Protein AF-A0AAT9GBM0-F1 (afdb_monomer_lite)

Structure (mmCIF, N/CA/C/O backbone):
data_AF-A0AAT9GBM0-F1
#
_entry.id   AF-A0AAT9GBM0-F1
#
loop_
_atom_site.group_PDB
_atom_site.id
_atom_site.type_symbol
_atom_site.label_atom_id
_atom_site.label_alt_id
_atom_site.label_comp_id
_atom_site.label_asym_id
_atom_site.label_entity_id
_atom_site.label_seq_id
_atom_site.pdbx_PDB_ins_code
_atom_site.Cartn_x
_atom_site.Cartn_y
_atom_site.Cartn_z
_atom_site.occupancy
_atom_site.B_iso_or_equiv
_atom_site.auth_seq_id
_atom_site.auth_comp_id
_atom_site.auth_asym_id
_atom_site.auth_atom_id
_atom_site.pdbx_PDB_model_num
ATOM 1 N N . MET A 1 1 ? 39.589 17.289 -43.373 1.00 60.56 1 MET A N 1
ATOM 2 C CA . MET A 1 1 ? 38.621 16.210 -43.668 1.00 60.56 1 MET A CA 1
ATOM 3 C C . MET A 1 1 ? 38.469 15.402 -42.395 1.00 60.56 1 MET A C 1
ATOM 5 O O . MET A 1 1 ? 39.487 14.980 -41.866 1.00 60.56 1 MET A O 1
ATOM 9 N N . VAL A 1 2 ? 37.258 15.280 -41.848 1.00 74.56 2 VAL A N 1
ATOM 10 C CA . VAL A 1 2 ? 37.028 14.422 -40.673 1.00 74.56 2 VAL A CA 1
ATOM 11 C C . VAL A 1 2 ? 37.295 12.982 -41.103 1.00 74.56 2 VAL A C 1
ATOM 13 O O . VAL A 1 2 ? 36.803 12.558 -42.149 1.00 74.56 2 VAL A O 1
ATOM 16 N N . ASN A 1 3 ? 38.128 12.265 -40.353 1.00 86.88 3 ASN A N 1
ATOM 17 C CA . ASN A 1 3 ? 38.493 10.900 -40.693 1.00 86.88 3 ASN A CA 1
ATOM 18 C C . ASN A 1 3 ? 37.283 9.982 -40.458 1.00 86.88 3 ASN A C 1
ATOM 20 O O . ASN A 1 3 ? 36.671 10.012 -39.390 1.00 86.88 3 ASN A O 1
ATOM 24 N N . MET A 1 4 ? 36.921 9.178 -41.460 1.00 90.69 4 MET A N 1
ATOM 25 C CA . MET A 1 4 ? 35.765 8.275 -41.392 1.00 90.69 4 MET A CA 1
ATOM 26 C C . MET A 1 4 ? 35.881 7.299 -40.209 1.00 90.69 4 MET A C 1
ATOM 28 O O . MET A 1 4 ? 34.878 6.957 -39.585 1.00 90.69 4 MET A O 1
ATOM 32 N N . SER A 1 5 ? 37.109 6.901 -39.853 1.00 90.56 5 SER A N 1
ATOM 33 C CA . SER A 1 5 ? 37.379 6.059 -38.683 1.00 90.56 5 SER A CA 1
ATOM 34 C C . SER A 1 5 ? 36.939 6.703 -37.368 1.00 90.56 5 SER A C 1
ATOM 36 O O . SER A 1 5 ? 36.381 6.025 -36.507 1.00 90.56 5 SER A O 1
ATOM 38 N N . ASP A 1 6 ? 37.142 8.012 -37.219 1.00 92.38 6 ASP A N 1
ATOM 39 C CA . ASP A 1 6 ? 36.852 8.742 -35.981 1.00 92.38 6 ASP A CA 1
ATOM 40 C C . ASP A 1 6 ? 35.340 8.939 -35.811 1.00 92.38 6 ASP A C 1
ATOM 42 O O . ASP A 1 6 ? 34.803 8.872 -34.699 1.00 92.38 6 ASP A O 1
ATOM 46 N N . LEU A 1 7 ? 34.624 9.100 -36.929 1.00 93.25 7 LEU A N 1
ATOM 47 C CA . LEU A 1 7 ? 33.165 9.148 -36.940 1.00 93.25 7 LEU A CA 1
ATOM 48 C C . LEU A 1 7 ? 32.559 7.790 -36.555 1.00 93.25 7 LEU A C 1
ATOM 50 O O . LEU A 1 7 ? 31.655 7.733 -35.726 1.00 93.25 7 LEU A O 1
ATOM 54 N N . LEU A 1 8 ? 33.093 6.687 -37.088 1.00 94.12 8 LEU A N 1
ATOM 55 C CA . LEU A 1 8 ? 32.638 5.342 -36.722 1.00 94.12 8 LEU A CA 1
ATOM 56 C C . LEU A 1 8 ? 32.919 5.027 -35.248 1.00 94.12 8 LEU A C 1
ATOM 58 O O . LEU A 1 8 ? 32.051 4.495 -34.557 1.00 94.12 8 LEU A O 1
ATOM 62 N N . ALA A 1 9 ? 34.094 5.404 -34.739 1.00 94.25 9 ALA A N 1
ATOM 63 C CA . ALA A 1 9 ? 34.443 5.210 -33.334 1.00 94.25 9 ALA A CA 1
ATOM 64 C C . ALA A 1 9 ? 33.557 6.037 -32.386 1.00 94.25 9 ALA A C 1
ATOM 66 O O . ALA A 1 9 ? 33.178 5.557 -31.317 1.00 94.25 9 ALA A O 1
ATOM 67 N N . SER A 1 10 ? 33.210 7.272 -32.763 1.00 94.38 10 SER A N 1
ATOM 68 C CA . SER A 1 10 ? 32.310 8.111 -31.959 1.00 94.38 10 SER A CA 1
ATOM 69 C C . SER A 1 10 ? 30.871 7.589 -31.968 1.00 94.38 10 SER A C 1
ATOM 71 O O . SER A 1 10 ? 30.243 7.543 -30.910 1.00 94.38 10 SER A O 1
ATOM 73 N N . LEU A 1 11 ? 30.382 7.100 -33.112 1.00 95.62 11 LEU A N 1
ATOM 74 C CA . LEU A 1 11 ? 29.073 6.452 -33.209 1.00 95.62 11 LEU A CA 1
ATOM 75 C C . LEU A 1 11 ? 28.998 5.180 -32.353 1.00 95.62 11 LEU A C 1
ATOM 77 O O . LEU A 1 11 ? 28.019 4.978 -31.640 1.00 95.62 11 LEU A O 1
ATOM 81 N N . LEU A 1 12 ? 30.041 4.347 -32.380 1.00 96.88 12 LEU A N 1
ATOM 82 C CA . LEU A 1 12 ? 30.077 3.096 -31.619 1.00 96.88 12 LEU A CA 1
ATOM 83 C C . LEU A 1 12 ? 30.025 3.355 -30.106 1.00 96.88 12 LEU A C 1
ATOM 85 O O . LEU A 1 12 ? 29.227 2.732 -29.408 1.00 96.88 12 LEU A O 1
ATOM 89 N N . LYS A 1 13 ? 30.773 4.355 -29.622 1.00 96.44 13 LYS A N 1
ATOM 90 C CA . LYS A 1 13 ? 30.704 4.811 -28.222 1.00 96.44 13 LYS A CA 1
ATOM 91 C C . LYS A 1 13 ? 29.305 5.287 -27.829 1.00 96.44 13 LYS A C 1
ATOM 93 O O . LYS A 1 13 ? 28.846 4.983 -26.733 1.00 96.44 13 LYS A O 1
ATOM 98 N N . LEU A 1 14 ? 28.625 6.017 -28.715 1.00 96.94 14 LEU A N 1
ATOM 99 C CA . LEU A 1 14 ? 27.268 6.502 -28.462 1.00 96.94 14 LEU A CA 1
ATOM 100 C C . LEU A 1 14 ? 26.254 5.346 -28.391 1.00 96.94 14 LEU A C 1
ATOM 102 O O . LEU A 1 14 ? 25.372 5.327 -27.532 1.00 96.94 14 LEU A O 1
ATOM 106 N N . CYS A 1 15 ? 26.393 4.343 -29.259 1.00 97.19 15 CYS A N 1
ATOM 107 C CA . CYS A 1 15 ? 25.571 3.136 -29.196 1.00 97.19 15 CYS A CA 1
ATOM 108 C C . CYS A 1 15 ? 25.799 2.353 -27.893 1.00 97.19 15 CYS A C 1
ATOM 110 O O . CYS A 1 15 ? 24.840 1.853 -27.303 1.00 97.19 15 CYS A O 1
ATOM 112 N N . GLU A 1 16 ? 27.044 2.266 -27.420 1.00 97.75 16 GLU A N 1
ATOM 113 C CA . GLU A 1 16 ? 27.368 1.643 -26.133 1.00 97.75 16 GLU A CA 1
ATOM 114 C C . GLU A 1 16 ? 26.767 2.413 -24.955 1.00 97.75 16 GLU A C 1
ATOM 116 O O . GLU A 1 16 ? 26.159 1.793 -24.080 1.00 97.75 16 GLU A O 1
ATOM 121 N N . SER A 1 17 ? 26.856 3.749 -24.949 1.00 97.38 17 SER A N 1
ATOM 122 C CA . SER A 1 17 ? 26.257 4.558 -23.882 1.00 97.38 17 SER A CA 1
ATOM 123 C C . SER A 1 17 ? 24.741 4.399 -23.831 1.00 97.38 17 SER A C 1
ATOM 125 O O . SER A 1 17 ? 24.194 4.182 -22.751 1.00 97.38 17 SER A O 1
ATOM 127 N N . PHE A 1 18 ? 24.063 4.405 -24.985 1.00 97.94 18 PHE A N 1
ATOM 128 C CA . PHE A 1 18 ? 22.618 4.170 -25.026 1.00 97.94 18 PHE A CA 1
ATOM 129 C C . PHE A 1 18 ? 22.243 2.761 -24.571 1.00 97.94 18 PHE A C 1
ATOM 131 O O . PHE A 1 18 ? 21.239 2.580 -23.886 1.00 97.94 18 PHE A O 1
ATOM 138 N N . LYS A 1 19 ? 23.053 1.749 -24.898 1.00 98.31 19 LYS A N 1
ATOM 139 C CA . LYS A 1 19 ? 22.820 0.384 -24.418 1.00 98.31 19 LYS A CA 1
ATOM 140 C C . LYS A 1 19 ? 22.906 0.306 -22.892 1.00 98.31 19 LYS A C 1
ATOM 142 O O . LYS A 1 19 ? 22.065 -0.343 -22.277 1.00 98.31 19 LYS A O 1
ATOM 147 N N . ILE A 1 20 ? 23.891 0.972 -22.290 1.00 98.19 20 ILE A N 1
ATOM 148 C CA . ILE A 1 20 ? 24.043 1.036 -20.830 1.00 98.19 20 ILE A CA 1
ATOM 149 C C . ILE A 1 20 ? 22.841 1.746 -20.199 1.00 98.19 20 ILE A C 1
ATOM 151 O O . ILE A 1 20 ? 22.267 1.226 -19.244 1.00 98.19 20 ILE A O 1
ATOM 155 N N . GLU A 1 21 ? 22.428 2.886 -20.752 1.00 98.31 21 GLU A N 1
ATOM 156 C CA . GLU A 1 21 ? 21.283 3.655 -20.253 1.00 98.31 21 GLU A CA 1
ATOM 157 C C . GLU 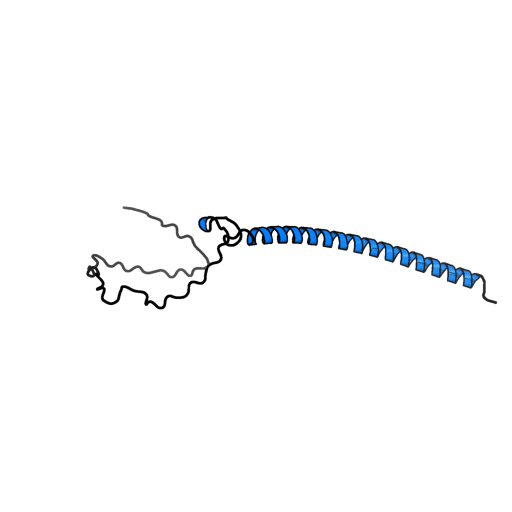A 1 21 ? 19.979 2.846 -20.313 1.00 98.31 21 GLU A C 1
ATOM 159 O O . GLU A 1 21 ? 19.225 2.807 -19.342 1.00 98.31 21 GLU A O 1
ATOM 164 N N . ILE A 1 22 ? 19.744 2.109 -21.403 1.00 98.31 22 ILE A N 1
ATOM 165 C CA . ILE A 1 22 ? 18.579 1.222 -21.532 1.00 98.31 22 ILE A CA 1
ATOM 166 C C . ILE A 1 22 ? 18.573 0.151 -20.435 1.00 98.31 22 ILE A C 1
ATOM 168 O O . ILE A 1 22 ? 17.527 -0.120 -19.844 1.00 98.31 22 ILE A O 1
ATOM 172 N N . GLU A 1 23 ? 19.717 -0.469 -20.148 1.00 98.25 23 GLU A N 1
ATOM 173 C CA . GLU A 1 23 ? 19.796 -1.497 -19.106 1.00 98.25 23 GLU A CA 1
ATOM 174 C C . GLU A 1 23 ? 19.622 -0.909 -17.699 1.00 98.25 23 GLU A C 1
ATOM 176 O O . GLU A 1 23 ? 18.936 -1.506 -16.866 1.00 98.25 23 GLU A O 1
ATOM 181 N N . GLN A 1 24 ? 20.149 0.292 -17.447 1.00 98.31 24 GLN A N 1
ATOM 182 C CA . GLN A 1 24 ? 19.924 1.018 -16.194 1.00 98.31 24 GLN A CA 1
ATOM 183 C C . GLN A 1 24 ? 18.445 1.368 -15.999 1.00 98.31 24 GLN A C 1
ATOM 185 O O . GLN A 1 24 ? 17.885 1.096 -14.936 1.00 98.31 24 GLN A O 1
ATOM 190 N N . LEU A 1 25 ? 17.784 1.899 -17.031 1.00 98.44 25 LEU A N 1
ATOM 191 C CA . LEU A 1 25 ? 16.359 2.230 -16.981 1.00 98.44 25 LEU A CA 1
ATOM 192 C C . LEU A 1 25 ? 15.492 0.985 -16.761 1.00 98.44 25 LEU A C 1
ATOM 194 O O . LEU A 1 25 ? 14.559 1.021 -15.963 1.00 98.44 25 LEU A O 1
A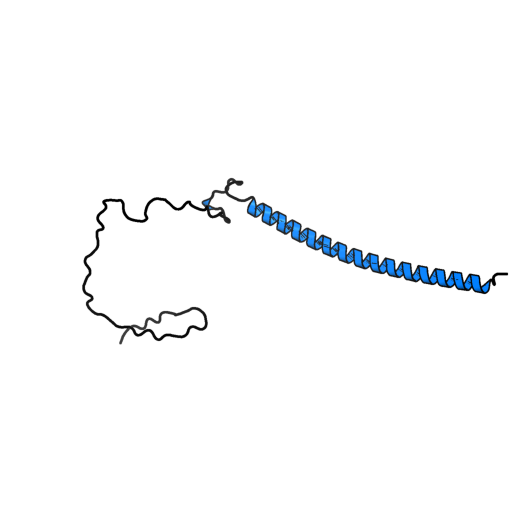TOM 198 N N . LYS A 1 26 ? 15.815 -0.144 -17.403 1.00 98.44 26 LYS A N 1
ATOM 199 C CA . LYS A 1 26 ? 15.115 -1.418 -17.159 1.00 98.44 26 LYS A CA 1
ATOM 200 C C . LYS A 1 26 ? 15.274 -1.899 -15.719 1.00 98.44 26 LYS A C 1
ATOM 202 O O . LYS A 1 26 ? 14.317 -2.419 -15.146 1.00 98.44 26 LYS A O 1
ATOM 207 N N . ALA A 1 27 ? 16.470 -1.767 -15.147 1.00 98.25 27 ALA A N 1
ATOM 208 C CA . ALA A 1 27 ? 16.714 -2.133 -13.756 1.00 98.25 27 ALA A CA 1
ATOM 209 C C . ALA A 1 27 ? 15.912 -1.239 -12.797 1.00 98.25 27 ALA A C 1
ATOM 211 O O . ALA A 1 27 ? 15.298 -1.747 -11.857 1.00 98.25 27 ALA A O 1
ATOM 212 N N . GLU A 1 28 ? 15.855 0.063 -13.075 1.00 98.38 28 GLU A N 1
ATOM 213 C CA . GLU A 1 28 ? 15.089 1.020 -12.277 1.00 98.38 28 GLU A CA 1
ATOM 214 C C . GLU A 1 28 ? 13.583 0.754 -12.347 1.00 98.38 28 GLU A C 1
ATOM 216 O O . GLU A 1 28 ? 12.924 0.721 -11.310 1.00 98.38 28 GLU A O 1
ATOM 221 N N . ILE A 1 29 ? 13.042 0.475 -13.539 1.00 98.50 29 ILE A N 1
ATOM 222 C CA . ILE A 1 29 ? 11.628 0.107 -13.712 1.00 98.50 29 ILE A CA 1
ATOM 223 C C . ILE A 1 29 ? 11.288 -1.113 -12.855 1.00 98.50 29 ILE A C 1
ATOM 225 O O . ILE A 1 29 ? 10.338 -1.057 -12.080 1.00 98.50 29 ILE A O 1
ATOM 229 N N . LYS A 1 30 ? 12.100 -2.177 -12.910 1.00 98.44 30 LYS A N 1
ATOM 230 C CA . LYS A 1 30 ? 11.879 -3.374 -12.082 1.00 98.44 30 LYS A CA 1
ATOM 231 C C . LYS A 1 30 ? 11.903 -3.058 -10.588 1.00 98.44 30 LYS A C 1
ATOM 233 O O . LYS A 1 30 ? 11.089 -3.587 -9.835 1.00 98.44 30 LYS A O 1
ATOM 238 N N . ARG A 1 31 ? 12.828 -2.200 -10.143 1.00 98.38 31 ARG A N 1
ATOM 239 C CA . ARG A 1 31 ? 12.906 -1.783 -8.736 1.00 98.38 31 ARG A CA 1
ATOM 240 C C . ARG A 1 31 ? 11.638 -1.040 -8.314 1.00 98.38 31 ARG A C 1
ATOM 242 O O . ARG A 1 31 ? 11.067 -1.359 -7.274 1.00 98.38 31 ARG A O 1
ATOM 249 N N . LEU A 1 32 ? 11.194 -0.087 -9.133 1.00 98.38 32 LEU A N 1
ATOM 250 C CA . LEU A 1 32 ? 9.992 0.707 -8.882 1.00 98.38 32 LEU A CA 1
ATOM 251 C C . LEU A 1 32 ? 8.718 -0.143 -8.921 1.00 98.38 32 LEU A C 1
ATOM 253 O O . LEU A 1 32 ? 7.806 0.104 -8.137 1.00 98.38 32 LEU A O 1
ATOM 257 N N . GLU A 1 33 ? 8.643 -1.151 -9.789 1.00 98.38 33 GLU A N 1
ATOM 258 C CA . GLU A 1 33 ? 7.523 -2.098 -9.834 1.00 98.38 33 GLU A CA 1
ATOM 259 C C . GLU A 1 33 ? 7.400 -2.883 -8.523 1.00 98.38 33 GLU A C 1
ATOM 261 O O . GLU A 1 33 ? 6.314 -2.922 -7.941 1.00 98.38 33 GLU A O 1
ATOM 266 N N . ILE A 1 34 ? 8.515 -3.423 -8.016 1.00 98.25 34 ILE A N 1
ATOM 267 C CA . ILE A 1 34 ? 8.560 -4.143 -6.732 1.00 98.25 34 ILE A CA 1
ATOM 268 C C . ILE A 1 34 ? 8.146 -3.221 -5.579 1.00 98.25 34 ILE A C 1
ATOM 270 O O . ILE A 1 34 ? 7.340 -3.592 -4.726 1.00 98.25 34 ILE A O 1
ATOM 274 N N . GLU A 1 35 ? 8.680 -2.002 -5.546 1.00 98.12 35 GLU A N 1
ATOM 275 C CA . GLU A 1 35 ? 8.359 -1.025 -4.505 1.00 98.12 35 GLU A CA 1
ATOM 276 C C . GLU A 1 35 ? 6.875 -0.619 -4.538 1.00 98.12 35 GLU A C 1
ATOM 278 O O . GLU A 1 35 ? 6.214 -0.557 -3.499 1.00 98.12 35 GLU A O 1
ATOM 283 N N . ASN A 1 36 ? 6.310 -0.425 -5.730 1.00 98.25 36 ASN A N 1
ATOM 284 C CA . ASN A 1 36 ? 4.893 -0.110 -5.905 1.00 98.25 36 ASN A CA 1
ATOM 285 C C . ASN A 1 36 ? 3.996 -1.277 -5.469 1.00 98.25 36 ASN A C 1
ATOM 287 O O . ASN A 1 36 ? 2.973 -1.055 -4.820 1.00 98.25 36 ASN A O 1
ATOM 291 N N . GLU A 1 37 ? 4.376 -2.518 -5.774 1.00 98.19 37 GLU A N 1
ATOM 292 C CA . GLU A 1 37 ? 3.653 -3.704 -5.309 1.00 98.19 37 GLU A CA 1
ATOM 293 C C . GLU A 1 37 ? 3.663 -3.802 -3.776 1.00 98.19 37 GLU A C 1
ATOM 295 O O . GLU A 1 37 ? 2.601 -3.965 -3.163 1.00 98.19 37 GLU A O 1
ATOM 300 N N . ASN A 1 38 ? 4.823 -3.580 -3.150 1.00 98.12 38 ASN A N 1
ATOM 301 C CA . ASN A 1 38 ? 4.950 -3.536 -1.695 1.00 98.12 38 ASN A CA 1
ATOM 302 C C . ASN A 1 38 ? 4.045 -2.455 -1.088 1.00 98.12 38 ASN A C 1
ATOM 304 O O . ASN A 1 38 ? 3.218 -2.766 -0.227 1.00 98.12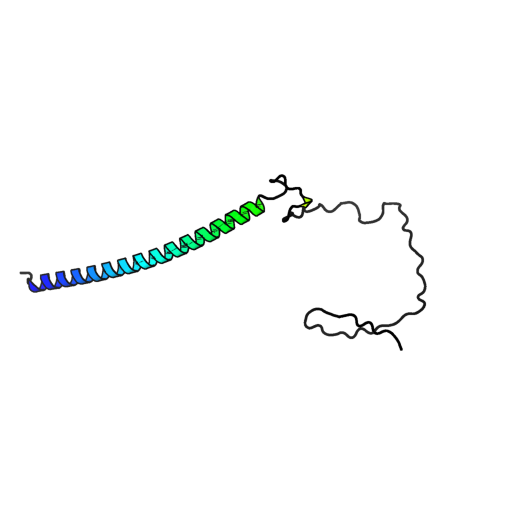 38 ASN A O 1
ATOM 308 N N . PHE A 1 39 ? 4.103 -1.216 -1.587 1.00 98.00 39 PHE A N 1
ATOM 309 C CA . PHE A 1 39 ? 3.254 -0.133 -1.082 1.00 98.00 39 PHE A CA 1
ATOM 310 C C . PHE A 1 39 ? 1.762 -0.388 -1.298 1.00 98.00 39 PHE A C 1
ATOM 312 O O . PHE A 1 39 ? 0.947 -0.074 -0.428 1.00 98.00 39 PHE A O 1
ATOM 319 N N . ARG A 1 40 ? 1.366 -0.983 -2.429 1.00 98.00 40 ARG A N 1
ATOM 320 C CA . ARG A 1 40 ? -0.033 -1.371 -2.667 1.00 98.00 40 ARG A CA 1
ATOM 321 C C . ARG A 1 40 ? -0.500 -2.427 -1.674 1.00 98.00 40 ARG A C 1
ATOM 323 O O . ARG A 1 40 ? -1.636 -2.340 -1.199 1.00 98.00 40 ARG A O 1
ATOM 330 N N . SER A 1 41 ? 0.353 -3.399 -1.360 1.00 97.31 41 SER A N 1
ATOM 331 C CA . SER A 1 41 ? 0.046 -4.454 -0.394 1.00 97.31 41 SER A CA 1
ATOM 332 C C . SER A 1 41 ? -0.149 -3.885 1.018 1.00 97.31 41 SER A C 1
ATOM 334 O O . SER A 1 41 ? -1.172 -4.154 1.654 1.00 97.31 41 SER A O 1
ATOM 336 N N . GLU A 1 42 ? 0.748 -2.998 1.452 1.00 97.62 42 GLU A N 1
ATOM 337 C CA . GLU A 1 42 ? 0.678 -2.322 2.747 1.00 97.62 42 GLU A CA 1
ATOM 338 C C . GLU A 1 42 ? -0.547 -1.406 2.834 1.00 97.62 42 GLU A C 1
ATOM 340 O O . GLU A 1 42 ? -1.324 -1.478 3.787 1.00 97.62 42 GLU A O 1
ATOM 345 N N . ASN A 1 43 ? -0.801 -0.604 1.796 1.00 97.75 43 ASN A N 1
ATOM 346 C CA . ASN A 1 43 ? -1.970 0.271 1.748 1.00 97.75 43 ASN A CA 1
ATOM 347 C C . ASN A 1 43 ? -3.278 -0.526 1.836 1.00 97.75 43 ASN A C 1
ATOM 349 O O . ASN A 1 43 ? -4.215 -0.107 2.517 1.00 97.75 43 ASN A O 1
ATOM 353 N N . LYS A 1 44 ? -3.347 -1.692 1.181 1.00 97.88 44 LYS A N 1
ATOM 354 C CA . LYS A 1 44 ? -4.507 -2.584 1.269 1.00 97.88 44 LYS A CA 1
ATOM 355 C C . LYS A 1 44 ? -4.696 -3.111 2.692 1.00 97.88 44 LYS A C 1
ATOM 357 O O . LYS A 1 44 ? -5.821 -3.058 3.188 1.00 97.88 44 LYS A O 1
ATOM 362 N N . ALA A 1 45 ? -3.630 -3.571 3.347 1.00 97.19 45 ALA A N 1
ATOM 363 C CA . ALA A 1 45 ? -3.689 -4.049 4.728 1.00 97.19 45 ALA A CA 1
ATOM 364 C C . ALA A 1 45 ? -4.159 -2.944 5.689 1.00 97.19 45 ALA A C 1
ATOM 366 O O . ALA A 1 45 ? -5.129 -3.133 6.423 1.00 97.19 45 ALA A O 1
ATOM 367 N N . LEU A 1 46 ? -3.564 -1.752 5.591 1.00 97.56 46 LEU A N 1
ATOM 368 C CA . LEU A 1 46 ? -3.944 -0.592 6.401 1.00 97.56 46 LEU A CA 1
ATOM 369 C C . LEU A 1 46 ? -5.390 -0.155 6.149 1.00 97.56 46 LEU A C 1
ATOM 371 O O . LEU A 1 46 ? -6.089 0.243 7.078 1.00 97.56 46 LEU A O 1
ATOM 375 N N . ARG A 1 47 ? -5.877 -0.226 4.904 1.00 96.88 47 ARG A N 1
ATOM 376 C CA . ARG A 1 47 ? -7.278 0.089 4.586 1.00 96.88 47 ARG A CA 1
ATOM 377 C C . ARG A 1 47 ? -8.256 -0.896 5.214 1.00 96.88 47 ARG A C 1
ATOM 379 O O . ARG A 1 47 ? -9.307 -0.453 5.674 1.00 96.88 47 ARG A O 1
ATOM 386 N N . ILE A 1 48 ? -7.920 -2.186 5.231 1.00 95.69 48 ILE A N 1
ATOM 387 C CA . ILE A 1 48 ? -8.727 -3.218 5.895 1.00 95.69 48 ILE A CA 1
ATOM 388 C C . ILE A 1 48 ? -8.776 -2.936 7.397 1.00 95.69 48 ILE A C 1
ATOM 390 O O . ILE A 1 48 ? -9.864 -2.782 7.946 1.00 95.69 48 ILE A O 1
ATOM 394 N N . GLU A 1 49 ? -7.620 -2.746 8.036 1.00 95.44 49 GLU A N 1
ATOM 395 C CA . GLU A 1 49 ? -7.550 -2.429 9.466 1.00 95.44 49 GLU A CA 1
ATOM 396 C C . GLU A 1 49 ? -8.331 -1.148 9.802 1.00 95.44 49 GLU A C 1
ATOM 398 O O . GLU A 1 49 ? -9.116 -1.107 10.748 1.00 95.44 49 GLU A O 1
ATOM 403 N N . ASN A 1 50 ? -8.187 -0.098 8.990 1.00 94.25 50 ASN A N 1
ATOM 404 C CA . ASN A 1 50 ? -8.905 1.156 9.195 1.00 94.25 50 ASN A CA 1
ATOM 405 C C . ASN A 1 50 ? -10.428 0.979 9.076 1.00 94.25 50 ASN A C 1
ATOM 407 O O . ASN A 1 50 ? -11.171 1.593 9.843 1.00 94.25 50 ASN A O 1
ATOM 411 N N . ALA A 1 51 ? -10.898 0.154 8.135 1.00 89.19 51 ALA A N 1
ATOM 412 C CA . ALA A 1 51 ? -12.315 -0.163 7.985 1.00 89.19 51 ALA A CA 1
ATOM 413 C C . ALA A 1 51 ? -12.848 -0.929 9.205 1.00 89.19 51 ALA A C 1
ATOM 415 O O . ALA A 1 51 ? -13.866 -0.524 9.766 1.00 89.19 51 ALA A O 1
ATOM 416 N N . GLU A 1 52 ? -12.125 -1.949 9.675 1.00 89.19 52 GLU A N 1
ATOM 417 C CA . GLU A 1 52 ? -12.488 -2.695 10.885 1.00 89.19 52 GLU A CA 1
ATOM 418 C C . GLU A 1 52 ? -12.535 -1.794 12.123 1.00 89.19 52 GLU A C 1
ATOM 420 O O . GLU A 1 52 ? -13.476 -1.849 12.915 1.00 89.19 52 GLU A O 1
ATOM 425 N N . LEU A 1 53 ? -11.530 -0.934 12.307 1.00 87.88 53 LEU A N 1
ATOM 426 C CA . LEU A 1 53 ? -11.490 -0.005 13.435 1.00 87.88 53 LEU A CA 1
ATOM 427 C C . LEU A 1 53 ? -12.639 1.005 13.368 1.00 87.88 53 LEU A C 1
ATOM 429 O O . LEU A 1 53 ? -13.262 1.292 14.392 1.00 87.88 53 LEU A O 1
ATOM 433 N N . LYS A 1 54 ? -12.958 1.520 12.175 1.00 84.19 54 LYS A N 1
ATOM 434 C CA . LYS A 1 54 ? -14.110 2.409 11.971 1.00 84.19 54 LYS A CA 1
ATOM 435 C C . LYS A 1 54 ? -15.429 1.717 12.282 1.00 84.19 54 LYS A C 1
ATOM 437 O O . LYS A 1 54 ? -16.271 2.326 12.936 1.00 84.19 54 LYS A O 1
ATOM 442 N N . GLU A 1 55 ? -15.598 0.464 11.871 1.00 81.06 55 GLU A N 1
ATOM 443 C CA . GLU A 1 55 ? -16.774 -0.332 12.217 1.00 81.06 55 GLU A CA 1
ATOM 444 C C . GLU A 1 55 ? -16.883 -0.503 13.739 1.00 81.06 55 GLU A C 1
ATOM 446 O O . GLU A 1 55 ? -17.905 -0.150 14.330 1.00 81.06 55 GLU A O 1
ATOM 451 N N . ARG A 1 56 ? -15.800 -0.923 14.406 1.00 78.38 56 ARG A N 1
ATOM 452 C CA . ARG A 1 56 ? -15.760 -1.076 15.873 1.00 78.38 56 ARG A CA 1
ATOM 453 C C . ARG A 1 56 ? -16.090 0.222 16.612 1.00 78.38 56 ARG A C 1
ATOM 455 O O . ARG A 1 56 ? -16.779 0.183 17.628 1.00 78.38 56 ARG A O 1
ATOM 462 N N . LEU A 1 57 ? -15.615 1.365 16.115 1.00 71.38 57 LEU A N 1
ATOM 463 C CA . LEU A 1 57 ? -15.911 2.680 16.694 1.00 71.38 57 LEU A CA 1
ATOM 464 C C . LEU A 1 57 ? -17.346 3.149 16.403 1.00 71.38 57 LEU A C 1
ATOM 466 O O . LEU A 1 57 ? -17.935 3.847 17.232 1.00 71.38 57 LEU A O 1
ATOM 470 N N . GLY A 1 58 ? -17.906 2.774 15.250 1.00 67.69 58 GLY A N 1
ATOM 471 C CA . GLY A 1 58 ? -19.289 3.055 14.859 1.00 67.69 58 GLY A CA 1
ATOM 472 C C . GLY A 1 58 ? -20.321 2.221 15.622 1.00 67.69 58 GLY A C 1
ATOM 473 O O . GLY A 1 58 ? -21.436 2.688 15.849 1.00 67.69 58 GLY A O 1
ATOM 474 N N . LEU A 1 59 ? -19.943 1.030 16.092 1.00 64.31 59 LEU A N 1
ATOM 475 C CA . LEU A 1 59 ? -20.758 0.145 16.932 1.00 64.31 59 LEU A CA 1
ATOM 476 C C . LEU A 1 59 ? -20.748 0.568 18.411 1.00 64.31 59 LEU A C 1
ATOM 478 O O . LEU A 1 59 ? -20.440 -0.214 19.312 1.00 64.31 59 LEU A O 1
ATOM 482 N N . ASN A 1 60 ? -21.108 1.820 18.669 1.00 61.44 60 ASN A N 1
ATOM 483 C CA . ASN A 1 60 ? -21.347 2.326 20.016 1.00 61.44 60 ASN A CA 1
ATOM 484 C C . ASN A 1 60 ? -22.855 2.539 20.247 1.00 61.44 60 ASN A C 1
ATOM 486 O O . ASN A 1 60 ? -23.641 2.635 19.303 1.00 61.44 60 ASN A O 1
ATOM 490 N N . SER A 1 61 ? -23.279 2.620 21.507 1.00 56.59 61 SER A N 1
ATOM 491 C CA . SER A 1 61 ? -24.689 2.780 21.898 1.00 56.59 61 SER A CA 1
ATOM 492 C C . SER A 1 61 ? -25.295 4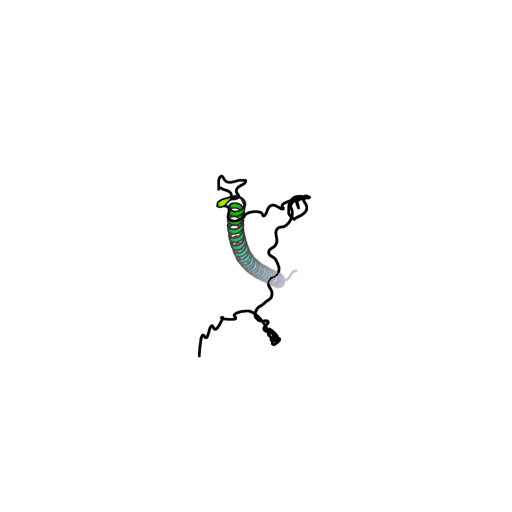.128 21.494 1.00 56.59 61 SER A C 1
ATOM 494 O O . SER A 1 61 ? -26.490 4.340 21.683 1.00 56.59 61 SER A O 1
ATOM 496 N N . GLN A 1 62 ? -24.483 5.059 20.977 1.00 60.88 62 GLN A N 1
ATOM 497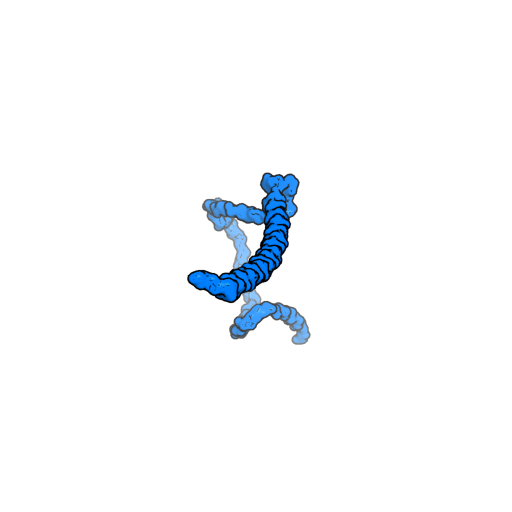 C CA . GLN A 1 62 ? -24.946 6.338 20.436 1.00 60.88 62 GLN A CA 1
ATOM 498 C C . GLN A 1 62 ? -25.358 6.223 18.962 1.00 60.88 62 GLN A C 1
ATOM 500 O O . GLN A 1 62 ? -26.273 6.924 18.546 1.00 60.88 62 GLN A O 1
ATOM 505 N N . ASN A 1 63 ? -24.720 5.331 18.195 1.00 56.44 63 ASN A N 1
ATOM 506 C CA . ASN A 1 63 ? -24.917 5.206 16.746 1.00 56.44 63 ASN A CA 1
ATOM 507 C C . ASN A 1 63 ? -25.536 3.866 16.311 1.00 56.44 63 ASN A C 1
ATOM 509 O O . ASN A 1 63 ? -25.949 3.730 15.162 1.00 56.44 63 ASN A O 1
ATOM 513 N N . SER A 1 64 ? -25.623 2.879 17.202 1.00 59.84 64 SER A N 1
ATOM 514 C CA . SER A 1 64 ? -26.238 1.577 16.943 1.00 59.84 64 SER A CA 1
ATOM 515 C C . SER A 1 64 ? -27.312 1.290 17.992 1.00 59.84 64 SER A C 1
ATOM 517 O O . SER A 1 64 ? -27.117 1.585 19.169 1.00 59.84 64 SER A O 1
ATOM 519 N N . SER A 1 65 ? -28.428 0.655 17.604 1.00 68.12 65 SER A N 1
ATOM 520 C CA . SER A 1 65 ? -29.485 0.175 18.529 1.00 68.12 65 SER A CA 1
ATOM 521 C C . SER A 1 65 ? -29.012 -0.942 19.482 1.00 68.12 65 SER A C 1
ATOM 523 O O . SER A 1 65 ? -29.816 -1.646 20.093 1.00 68.12 65 SER A O 1
ATOM 525 N N . ILE A 1 66 ? -27.698 -1.130 19.625 1.00 68.56 66 ILE A N 1
ATOM 526 C CA . ILE A 1 66 ? -27.088 -2.023 20.600 1.00 68.56 66 ILE A CA 1
ATOM 527 C C . ILE A 1 66 ? -27.341 -1.447 22.002 1.00 68.56 66 ILE A C 1
ATOM 529 O O . ILE A 1 66 ? -26.940 -0.316 22.294 1.00 68.56 66 ILE A O 1
ATOM 533 N N . PRO A 1 67 ? -27.965 -2.219 22.910 1.00 69.25 67 PRO A N 1
ATOM 534 C CA . PRO A 1 67 ? -28.167 -1.779 24.281 1.00 69.25 67 PRO A CA 1
ATOM 535 C C . PRO A 1 67 ? -26.825 -1.457 24.934 1.00 69.25 67 PRO A C 1
ATOM 537 O O . PRO A 1 67 ? -25.884 -2.246 24.832 1.00 69.25 67 PRO A O 1
ATOM 540 N N . SER A 1 68 ? -26.754 -0.359 25.695 1.00 66.38 68 SER A N 1
ATOM 541 C CA . SER A 1 68 ? -25.521 0.022 26.399 1.00 66.38 68 SER A CA 1
ATOM 542 C C . SER A 1 68 ? -24.967 -1.122 27.261 1.00 66.38 68 SER A C 1
ATOM 544 O O . SER A 1 68 ? -23.765 -1.239 27.427 1.00 66.38 68 SER A O 1
ATOM 546 N N . SER A 1 69 ? -25.785 -2.041 27.783 1.00 66.19 69 SER A N 1
ATOM 547 C CA . SER A 1 69 ? -25.300 -3.218 28.524 1.00 66.19 69 SER A CA 1
ATOM 548 C C . SER A 1 69 ? -24.382 -4.151 27.717 1.00 66.19 69 SER A C 1
ATOM 550 O O . SER A 1 69 ? -23.481 -4.729 28.318 1.00 66.19 69 SER A O 1
ATOM 552 N N . LYS A 1 70 ? -24.560 -4.257 26.393 1.00 67.19 70 LYS A N 1
ATOM 553 C CA . LYS A 1 70 ? -23.780 -5.120 25.481 1.00 67.19 70 LYS A CA 1
ATOM 554 C C . LYS A 1 70 ? -22.642 -4.389 24.753 1.00 67.19 70 LYS A C 1
ATOM 556 O O . LYS A 1 70 ? -21.933 -4.992 23.958 1.00 67.19 70 LYS A O 1
ATOM 561 N N . GLU A 1 71 ? -22.466 -3.099 25.016 1.00 67.88 71 GLU A N 1
ATOM 562 C CA . GLU A 1 71 ? -21.429 -2.269 24.404 1.00 67.88 71 GLU A CA 1
ATOM 563 C C . GLU A 1 71 ? -20.037 -2.640 24.950 1.00 67.88 71 GLU A C 1
ATOM 565 O O . GLU A 1 71 ? -19.750 -2.426 26.132 1.00 67.88 71 GLU A O 1
ATOM 570 N N . LEU A 1 72 ? -19.179 -3.203 24.089 1.00 65.00 72 LEU A N 1
ATOM 571 C CA . LEU A 1 72 ? -17.830 -3.678 24.441 1.00 65.00 72 LEU A CA 1
ATOM 572 C C . LEU A 1 72 ? -16.874 -2.527 24.796 1.00 65.00 72 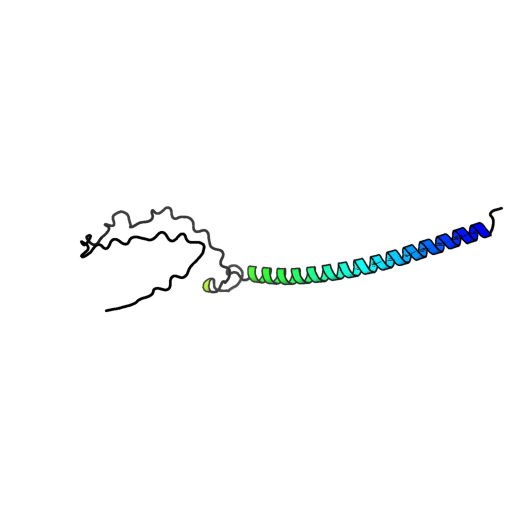LEU A C 1
ATOM 574 O O . LEU A 1 72 ? -16.055 -2.654 25.704 1.00 65.00 72 LEU A O 1
ATOM 578 N N . TYR A 1 73 ? -17.012 -1.382 24.123 1.00 65.38 73 TYR A N 1
ATOM 579 C CA . TYR A 1 73 ? -16.117 -0.231 24.258 1.00 65.38 73 TYR A CA 1
ATOM 580 C C . TYR A 1 73 ? -16.841 0.972 24.869 1.00 65.38 73 TYR A C 1
ATOM 582 O O . TYR A 1 73 ? -17.051 2.001 24.231 1.00 65.38 73 TYR A O 1
ATOM 590 N N . LYS A 1 74 ? -17.233 0.856 26.143 1.00 67.62 74 LYS A N 1
ATOM 591 C CA . LYS A 1 74 ? -17.849 1.977 26.867 1.00 67.62 74 LYS A CA 1
ATOM 592 C C . LYS A 1 74 ? -16.846 3.090 27.122 1.00 67.62 74 LYS A C 1
ATOM 594 O O . LYS A 1 74 ? -15.930 2.948 27.937 1.00 67.62 74 LYS A O 1
ATOM 599 N N . LEU A 1 75 ? -17.108 4.256 26.542 1.00 68.88 75 LEU A N 1
ATOM 600 C CA . LEU A 1 75 ? -16.486 5.498 26.983 1.00 68.88 75 LEU A CA 1
ATOM 601 C C . LEU A 1 75 ? -16.884 5.752 28.445 1.00 68.88 75 LEU A C 1
ATOM 603 O O . LEU A 1 75 ? -18.056 5.976 28.766 1.00 68.88 75 LEU A O 1
ATOM 607 N N . LYS A 1 76 ? -15.909 5.709 29.362 1.00 70.88 76 LYS A N 1
ATOM 608 C CA . LYS A 1 76 ? -16.144 6.070 30.765 1.00 70.88 76 LYS A CA 1
ATOM 609 C C . LYS A 1 76 ? -16.555 7.539 30.826 1.00 70.88 76 LYS A C 1
ATOM 611 O O . LYS A 1 76 ? -15.731 8.435 30.651 1.00 70.88 76 LYS A O 1
ATOM 616 N N . LYS A 1 77 ? -17.834 7.792 31.113 1.00 75.62 77 LYS A N 1
ATOM 617 C CA . LYS A 1 77 ? -18.328 9.148 31.367 1.00 75.62 77 LYS A CA 1
ATOM 618 C C . LYS A 1 77 ? -17.577 9.721 32.569 1.00 75.62 77 LYS A C 1
ATOM 620 O O . LYS A 1 77 ? -17.612 9.137 33.655 1.00 75.62 77 LYS A O 1
ATOM 625 N N . LYS A 1 78 ? -16.919 10.871 32.389 1.00 77.69 78 LYS A N 1
ATOM 626 C CA . LYS A 1 78 ? -16.366 11.647 33.505 1.00 77.69 78 LYS A CA 1
ATOM 627 C C . LYS A 1 78 ? -17.539 12.152 34.345 1.00 77.69 78 LYS A C 1
ATOM 629 O O . LYS A 1 78 ? -18.176 13.145 34.003 1.00 77.69 78 LYS A O 1
ATOM 634 N N . LYS A 1 79 ? -17.874 11.429 35.417 1.00 76.00 79 LYS A N 1
ATOM 635 C CA . LYS A 1 79 ? -18.878 11.887 36.382 1.00 76.00 79 LYS A CA 1
ATOM 636 C C . LYS A 1 79 ? -18.320 13.124 37.078 1.00 76.00 79 LYS A C 1
ATOM 638 O O . LYS A 1 79 ? -17.204 13.079 37.596 1.00 76.00 79 LYS A O 1
ATOM 643 N N . LYS A 1 80 ? -19.083 14.221 37.082 1.00 82.06 80 LYS A N 1
ATOM 644 C CA . LYS A 1 80 ? -18.744 15.381 37.909 1.00 82.06 80 LYS A CA 1
ATOM 645 C C . LYS A 1 80 ? -18.687 14.923 39.364 1.00 82.06 80 LYS A C 1
ATOM 647 O O . LYS A 1 80 ? -19.534 14.139 39.801 1.00 82.06 80 LYS A O 1
ATOM 652 N N . LYS A 1 81 ? -17.660 15.369 40.085 1.00 77.38 81 LYS A N 1
ATOM 653 C CA . LYS A 1 81 ? -17.560 15.120 41.521 1.00 77.38 81 LYS A CA 1
ATOM 654 C C . LYS A 1 81 ? -18.792 15.755 42.165 1.00 77.38 81 LYS A C 1
ATOM 656 O O . LYS A 1 81 ? -19.130 16.887 41.846 1.00 77.38 81 LYS A O 1
ATOM 661 N N . SER A 1 82 ? -19.501 14.987 42.983 1.00 78.00 82 SER A N 1
ATOM 662 C CA . SER A 1 82 ? -20.649 15.503 43.721 1.00 78.00 82 SER A CA 1
ATOM 663 C C . SER A 1 82 ? -20.167 16.557 44.714 1.00 78.00 82 SER A C 1
ATOM 665 O O . SER A 1 82 ? -19.242 16.282 45.477 1.00 78.00 82 SER A O 1
ATOM 667 N N . ASP A 1 83 ? -20.836 17.708 44.747 1.00 79.00 83 ASP A N 1
ATOM 668 C CA . ASP A 1 83 ? -20.617 18.735 45.775 1.00 79.00 83 ASP A CA 1
ATOM 669 C C . ASP A 1 83 ? -21.128 18.289 47.154 1.00 79.00 83 ASP A C 1
ATOM 671 O O . ASP A 1 83 ? -20.791 18.879 48.181 1.00 79.00 83 ASP A O 1
ATOM 675 N N . ARG A 1 84 ? -21.927 17.211 47.214 1.00 77.00 84 ARG A N 1
ATOM 676 C CA . ARG A 1 84 ? -22.335 16.610 48.488 1.00 77.00 84 ARG A CA 1
ATOM 677 C C . ARG A 1 84 ? -21.121 16.006 49.183 1.00 77.00 84 ARG A C 1
ATOM 679 O O . ARG A 1 84 ? -20.407 15.185 48.602 1.00 77.00 84 ARG A O 1
ATOM 686 N N . LYS A 1 85 ? -20.949 16.373 50.453 1.00 73.06 85 LYS A N 1
ATOM 687 C CA . LYS A 1 85 ? -19.979 15.754 51.357 1.00 73.06 85 LYS A CA 1
ATOM 688 C C . LYS A 1 85 ? -20.226 14.243 51.410 1.00 73.06 85 LYS A C 1
ATOM 690 O O . LYS A 1 85 ? -21.365 13.796 51.499 1.00 73.06 85 LYS A O 1
ATOM 695 N N . ILE A 1 86 ? -19.147 13.472 51.326 1.00 69.81 86 ILE A N 1
ATOM 696 C CA . ILE A 1 86 ? -19.178 12.014 51.448 1.00 69.81 86 ILE A CA 1
ATOM 697 C C . ILE A 1 86 ? -19.409 11.699 52.929 1.00 69.81 86 ILE A C 1
ATOM 699 O O . ILE A 1 86 ? -18.618 12.122 53.767 1.00 69.81 86 ILE A O 1
ATOM 703 N N . GLY A 1 87 ? -20.499 11.008 53.257 1.00 72.88 87 GLY A N 1
ATOM 704 C CA . GLY A 1 87 ? -20.862 10.685 54.637 1.00 72.88 87 GLY A CA 1
ATOM 705 C C . GLY A 1 87 ? -22.368 10.541 54.828 1.00 72.88 87 GLY A C 1
ATOM 706 O O . GLY A 1 87 ? -23.145 10.738 53.892 1.00 72.88 87 GLY A O 1
ATOM 707 N N . ALA A 1 88 ? -22.770 10.175 56.045 1.00 72.12 88 ALA A N 1
ATOM 708 C CA . ALA A 1 88 ? -24.175 10.127 56.431 1.00 72.12 88 ALA A CA 1
ATOM 709 C C . ALA A 1 88 ? -24.827 11.521 56.338 1.00 72.12 88 ALA A C 1
ATOM 711 O O . ALA A 1 88 ? -24.146 12.550 56.349 1.00 72.12 88 ALA A O 1
ATOM 712 N N . GLN A 1 89 ? -26.156 11.551 56.230 1.00 80.50 89 GLN A N 1
ATOM 713 C CA . GLN A 1 89 ? -26.921 12.796 56.199 1.00 80.50 89 GLN A CA 1
ATOM 714 C C . GLN A 1 89 ? -26.641 13.646 57.450 1.00 80.50 89 GLN A C 1
ATOM 716 O O . GLN A 1 89 ? -26.428 13.117 58.539 1.00 80.50 89 GLN A O 1
ATOM 721 N N . ILE A 1 90 ? -26.654 14.973 57.290 1.00 74.75 90 ILE A N 1
ATOM 722 C CA . ILE A 1 90 ? -26.516 15.928 58.398 1.00 74.75 90 ILE A CA 1
ATOM 723 C C . ILE A 1 90 ? -27.620 15.635 59.426 1.00 74.75 90 ILE A C 1
ATOM 725 O O . ILE A 1 90 ? -28.798 15.699 59.085 1.00 74.75 90 ILE A O 1
ATOM 729 N N . GLY A 1 91 ? -27.226 15.281 60.653 1.00 77.50 91 GLY A N 1
ATOM 730 C CA . GLY A 1 91 ? -28.133 14.893 61.741 1.00 77.50 91 GLY A CA 1
ATOM 731 C C . GLY A 1 91 ? -28.291 13.383 61.954 1.00 77.50 91 GLY A C 1
ATOM 732 O O . GLY A 1 91 ? -28.964 12.983 62.897 1.00 77.50 91 GLY A O 1
ATOM 733 N N . HIS A 1 92 ? -27.674 12.533 61.127 1.00 78.12 92 HIS A N 1
ATOM 734 C CA . HIS A 1 92 ? -27.696 11.092 61.363 1.00 78.12 92 HIS A CA 1
ATOM 735 C C . HIS A 1 92 ? -26.640 10.709 62.403 1.00 78.12 92 HIS A C 1
ATOM 737 O O . HIS A 1 92 ? -25.436 10.769 62.142 1.00 78.12 92 HIS A O 1
ATOM 743 N N . GLU A 1 93 ? -27.088 10.274 63.576 1.00 80.88 93 GLU A N 1
ATOM 744 C CA . GLU A 1 93 ? -26.193 9.731 64.591 1.00 80.88 93 GLU A CA 1
ATOM 745 C C . GLU A 1 93 ? -25.629 8.390 64.110 1.00 80.88 93 GLU A C 1
ATOM 747 O O . GLU A 1 93 ? -26.355 7.499 63.654 1.00 80.88 93 GLU A O 1
ATOM 752 N N . GLY A 1 94 ? -24.303 8.262 64.131 1.00 77.81 94 GLY A N 1
ATOM 753 C CA . GLY A 1 94 ? -23.631 7.021 63.771 1.00 77.81 94 GLY A CA 1
ATOM 754 C C . GLY A 1 94 ? -23.799 6.001 64.890 1.00 77.81 94 GLY A C 1
ATOM 755 O O . GLY A 1 94 ? -23.355 6.236 66.011 1.00 77.81 94 GLY A O 1
ATOM 756 N N . LYS A 1 95 ? -24.412 4.853 64.594 1.00 84.94 95 LYS A N 1
ATOM 757 C CA . LYS A 1 95 ? -24.487 3.741 65.543 1.00 84.94 95 LYS A CA 1
ATOM 758 C C . LYS A 1 95 ? -23.258 2.855 65.371 1.00 84.94 95 LYS A C 1
ATOM 760 O O . LYS A 1 95 ? -23.110 2.188 64.350 1.00 84.94 95 LYS A O 1
ATOM 765 N N . TYR A 1 96 ? -22.393 2.834 66.376 1.00 82.62 96 TYR A N 1
ATOM 766 C CA . TYR A 1 96 ? -21.217 1.967 66.413 1.00 82.62 96 TYR A CA 1
ATOM 767 C C . TYR A 1 96 ? -21.393 0.903 67.493 1.00 82.62 96 TYR A C 1
ATOM 769 O O . TYR A 1 96 ? -22.044 1.140 68.512 1.00 82.62 96 TYR A O 1
ATOM 777 N N . ARG A 1 97 ? -20.822 -0.284 67.273 1.00 85.12 97 ARG A N 1
ATOM 778 C CA . ARG A 1 97 ? -20.687 -1.273 68.348 1.00 85.12 97 ARG A CA 1
ATOM 779 C C . ARG A 1 97 ? -19.616 -0.784 69.332 1.00 85.12 97 ARG A C 1
ATOM 781 O O . ARG A 1 97 ? -18.622 -0.214 68.872 1.00 85.12 97 ARG A O 1
ATOM 788 N N . PRO A 1 98 ? -19.792 -0.989 70.650 1.00 85.19 98 PRO A N 1
ATOM 789 C CA . PRO A 1 98 ? -18.734 -0.703 71.610 1.00 85.19 98 PRO A CA 1
ATOM 790 C C . PRO A 1 98 ? -17.491 -1.524 71.254 1.00 85.19 98 PRO A C 1
ATOM 792 O O . PRO A 1 98 ? -17.606 -2.645 70.750 1.00 85.19 98 PRO A O 1
ATOM 795 N N . LYS A 1 99 ? -16.303 -0.952 71.481 1.00 84.81 99 LYS A N 1
ATOM 796 C CA . LYS A 1 99 ? -15.056 -1.706 71.338 1.00 84.81 99 LYS A CA 1
ATOM 797 C C . LYS A 1 99 ? -15.090 -2.845 72.351 1.00 84.81 99 LYS A C 1
ATOM 799 O O . LYS A 1 99 ? -15.320 -2.604 73.530 1.00 84.81 99 LYS A O 1
ATOM 804 N N . MET A 1 100 ? -14.927 -4.064 71.861 1.00 86.88 100 MET A N 1
ATOM 805 C CA . MET A 1 100 ? -14.718 -5.222 72.714 1.00 86.88 100 MET A CA 1
ATOM 806 C C . MET A 1 100 ? -13.238 -5.310 73.059 1.00 86.88 100 MET A C 1
ATOM 808 O O . MET A 1 100 ? -12.391 -5.011 72.213 1.00 86.88 100 MET A O 1
ATOM 812 N N . GLU A 1 101 ? -12.952 -5.734 74.284 1.00 86.25 101 GLU A N 1
ATOM 813 C CA . GLU A 1 101 ? -11.605 -6.136 74.665 1.00 86.25 101 GLU A CA 1
ATOM 814 C C . GLU A 1 101 ? -11.249 -7.428 73.926 1.00 86.25 101 GLU A C 1
ATOM 816 O O . GLU A 1 101 ? -12.101 -8.296 73.724 1.00 86.25 101 GLU A O 1
ATOM 821 N N . ALA A 1 102 ? -10.009 -7.516 73.453 1.00 85.12 102 ALA A N 1
ATOM 822 C CA . ALA A 1 102 ? -9.524 -8.716 72.792 1.00 85.12 102 ALA A CA 1
ATOM 823 C C . ALA A 1 102 ? -9.189 -9.769 73.850 1.00 85.12 102 ALA A C 1
ATOM 825 O O . ALA A 1 102 ? -8.463 -9.466 74.795 1.00 85.12 102 ALA A O 1
ATOM 826 N N . ASP A 1 103 ? -9.668 -10.997 73.656 1.00 86.81 103 ASP A N 1
ATOM 827 C CA . ASP A 1 103 ? -9.335 -12.115 74.543 1.00 86.81 103 ASP A CA 1
ATOM 828 C C . ASP A 1 103 ? -7.821 -12.398 74.528 1.00 86.81 103 ASP A C 1
ATOM 830 O O . ASP A 1 103 ? -7.218 -12.647 75.569 1.00 86.81 103 ASP A O 1
ATOM 834 N N . GLU A 1 104 ? -7.181 -12.281 73.358 1.00 87.12 104 GLU A N 1
ATOM 835 C CA . GLU A 1 104 ? -5.738 -12.462 73.184 1.00 87.12 104 GLU A CA 1
ATOM 836 C C . GLU A 1 104 ? -5.174 -11.503 72.124 1.00 87.12 104 GLU A C 1
ATOM 838 O O . GLU A 1 104 ? -5.780 -11.265 71.075 1.00 87.12 104 GLU A O 1
ATOM 843 N N . VAL A 1 105 ? -3.974 -10.966 72.373 1.00 83.56 105 VAL A N 1
ATOM 844 C CA . VAL A 1 105 ? -3.249 -10.110 71.422 1.00 83.56 105 VAL A CA 1
ATOM 845 C C . VAL A 1 105 ? -1.937 -10.783 71.035 1.00 83.56 105 VAL A C 1
ATOM 847 O O . VAL A 1 105 ? -0.967 -10.770 71.792 1.00 83.56 105 VAL A O 1
ATOM 850 N N . VAL A 1 106 ? -1.885 -11.338 69.824 1.00 85.06 106 VAL A N 1
ATOM 851 C CA . VAL A 1 106 ? -0.677 -11.973 69.282 1.00 85.06 106 VAL A CA 1
ATOM 852 C C . VAL A 1 106 ? 0.151 -10.943 68.515 1.00 85.06 106 VAL A C 1
ATOM 854 O O . VAL A 1 106 ? -0.301 -10.372 67.521 1.00 85.06 106 VAL A O 1
ATOM 857 N N . LYS A 1 107 ? 1.391 -10.709 68.957 1.00 80.88 107 LYS A N 1
ATOM 858 C CA . LYS A 1 107 ? 2.369 -9.923 68.194 1.00 80.88 107 LYS A CA 1
ATOM 859 C C . LYS A 1 107 ? 2.990 -10.802 67.116 1.00 80.88 107 LYS A C 1
ATOM 861 O O . LYS A 1 107 ? 3.684 -11.763 67.423 1.00 80.88 107 LYS A O 1
ATOM 866 N N . ILE A 1 108 ? 2.756 -10.440 65.860 1.00 79.88 108 ILE A N 1
ATOM 867 C CA . ILE A 1 108 ? 3.392 -11.080 64.711 1.00 79.88 108 ILE A CA 1
ATOM 868 C C . ILE A 1 108 ? 4.577 -10.215 64.290 1.00 79.88 108 ILE A C 1
ATOM 870 O O . ILE A 1 108 ? 4.410 -9.050 63.919 1.00 79.88 108 ILE A O 1
ATOM 874 N N . GLU A 1 109 ? 5.778 -10.782 64.339 1.00 76.62 109 GLU A N 1
ATOM 875 C CA . GLU A 1 109 ? 6.961 -10.159 63.757 1.00 76.62 109 GLU A CA 1
ATOM 876 C C . GLU A 1 109 ? 6.991 -10.447 62.257 1.00 76.62 109 GLU A C 1
ATOM 878 O O . GLU A 1 109 ? 7.227 -11.568 61.808 1.00 76.62 109 GLU A O 1
ATOM 883 N N . PHE A 1 110 ? 6.729 -9.417 61.454 1.00 65.69 110 PHE A N 1
ATOM 884 C CA . PHE A 1 110 ? 6.878 -9.518 60.010 1.00 65.69 110 PHE A CA 1
ATOM 885 C C . PHE A 1 110 ? 8.367 -9.533 59.659 1.00 65.69 110 PHE A C 1
ATOM 887 O O . PHE A 1 110 ? 9.033 -8.492 59.681 1.00 65.69 110 PHE A O 1
ATOM 894 N N . LEU A 1 111 ? 8.886 -10.699 59.270 1.00 66.12 111 LEU A N 1
ATOM 895 C CA . LEU A 1 111 ? 10.148 -10.771 58.540 1.00 66.12 111 LEU A CA 1
ATOM 896 C C . LEU A 1 111 ? 10.011 -9.921 57.271 1.00 66.12 111 LEU A C 1
ATOM 898 O O . LEU A 1 111 ? 9.217 -10.223 56.379 1.00 66.12 111 LEU A O 1
ATOM 902 N N . ARG A 1 112 ? 10.787 -8.832 57.184 1.00 57.44 112 ARG A N 1
ATOM 903 C CA . ARG A 1 112 ? 10.899 -8.031 55.958 1.00 57.44 112 ARG A CA 1
ATOM 904 C C . ARG A 1 112 ? 11.599 -8.866 54.892 1.00 57.44 112 ARG A C 1
ATOM 906 O O . ARG A 1 112 ? 12.809 -8.762 54.703 1.00 57.44 112 ARG A O 1
ATOM 913 N N . VAL A 1 113 ? 10.839 -9.673 54.162 1.00 61.84 113 VAL A N 1
ATOM 914 C CA . VAL A 1 113 ? 11.338 -10.295 52.941 1.00 61.84 113 VAL A CA 1
ATOM 915 C C . VAL A 1 113 ? 11.523 -9.178 51.916 1.00 61.84 113 VAL A C 1
ATOM 917 O O . VAL A 1 113 ? 10.565 -8.537 51.479 1.00 61.84 113 VAL A O 1
ATOM 920 N N . ARG A 1 114 ? 12.780 -8.903 51.554 1.00 51.94 114 ARG A N 1
ATOM 921 C CA . ARG A 1 114 ? 13.135 -7.995 50.458 1.00 51.94 114 ARG A CA 1
ATOM 922 C C . ARG A 1 114 ? 12.612 -8.621 49.160 1.00 51.94 114 ARG A C 1
ATOM 924 O O . ARG A 1 114 ? 13.268 -9.469 48.563 1.00 51.94 114 ARG A O 1
ATOM 931 N N . ARG A 1 115 ? 11.399 -8.246 48.748 1.00 49.88 115 ARG A N 1
ATOM 932 C CA . ARG A 1 115 ? 10.782 -8.741 47.512 1.00 49.88 115 ARG A CA 1
ATOM 933 C C . ARG A 1 115 ? 11.592 -8.262 46.305 1.00 49.88 115 ARG A C 1
ATOM 935 O O . ARG A 1 115 ? 11.495 -7.100 45.920 1.00 49.88 115 ARG A O 1
ATOM 942 N N . ARG A 1 116 ? 12.353 -9.165 45.681 1.00 46.84 116 ARG A N 1
ATOM 943 C CA . ARG A 1 116 ? 12.572 -9.105 44.232 1.00 46.84 116 ARG A CA 1
ATOM 944 C C . ARG A 1 116 ? 11.446 -9.906 43.586 1.00 46.84 116 ARG A C 1
ATOM 946 O O . ARG A 1 116 ? 11.518 -11.121 43.521 1.00 46.84 116 ARG A O 1
ATOM 953 N N . ASN A 1 117 ? 10.440 -9.150 43.158 1.00 44.06 117 ASN A N 1
ATOM 954 C CA . ASN A 1 117 ? 9.450 -9.461 42.130 1.00 44.06 117 ASN A CA 1
ATOM 955 C C . ASN A 1 117 ? 8.419 -10.568 42.435 1.00 44.06 117 ASN A C 1
ATOM 957 O O . ASN A 1 117 ? 8.733 -11.747 42.470 1.00 44.06 117 ASN A O 1
ATOM 961 N N . CYS A 1 118 ? 7.174 -10.091 42.573 1.00 37.75 118 CYS A N 1
ATOM 962 C CA . CYS A 1 118 ? 5.880 -10.704 42.245 1.00 37.75 118 CYS A CA 1
ATOM 963 C C . CYS A 1 118 ? 5.527 -12.110 42.778 1.00 37.75 118 CYS A C 1
ATOM 965 O O . CYS A 1 118 ? 6.042 -13.125 42.331 1.00 37.75 118 CYS A O 1
ATOM 967 N N . ASP A 1 119 ? 4.532 -12.089 43.673 1.00 44.34 119 ASP A N 1
ATOM 968 C CA . ASP A 1 119 ? 3.305 -12.895 43.686 1.00 44.34 119 ASP A CA 1
ATOM 969 C C . ASP A 1 119 ? 3.415 -14.418 43.533 1.00 44.34 119 ASP A C 1
ATOM 971 O O . ASP A 1 119 ? 3.600 -14.939 42.441 1.00 44.34 119 ASP A O 1
ATOM 975 N N . ILE A 1 120 ? 3.183 -15.124 44.646 1.00 45.44 120 ILE A N 1
ATOM 976 C CA . ILE A 1 120 ? 2.127 -16.136 44.866 1.00 45.44 120 ILE A CA 1
ATOM 977 C C . ILE A 1 120 ? 2.425 -16.748 46.245 1.00 45.44 120 ILE A C 1
ATOM 979 O O . ILE A 1 120 ? 3.269 -17.630 46.377 1.00 45.44 120 ILE A O 1
ATOM 983 N N . GLU A 1 121 ? 1.747 -16.288 47.300 1.00 41.97 121 GLU A N 1
ATOM 984 C CA . GLU A 1 121 ? 1.775 -16.989 48.590 1.00 41.97 121 GLU A CA 1
ATOM 985 C C . GLU A 1 121 ? 0.507 -17.824 48.727 1.00 41.97 121 GLU A C 1
ATOM 987 O O . GLU A 1 121 ? -0.577 -17.371 49.090 1.00 41.97 121 GLU A O 1
ATOM 992 N N . ARG A 1 122 ? 0.686 -19.089 48.353 1.00 44.78 122 ARG A N 1
ATOM 993 C CA . ARG A 1 122 ? -0.201 -20.206 48.638 1.00 44.78 122 ARG A CA 1
ATOM 994 C C . ARG A 1 122 ? -0.320 -20.325 50.160 1.00 44.78 122 ARG A C 1
ATOM 996 O O . ARG A 1 122 ? 0.654 -20.655 50.828 1.00 44.78 122 ARG A O 1
ATOM 1003 N N . ALA A 1 123 ? -1.506 -20.053 50.698 1.00 42.44 123 ALA A N 1
ATOM 1004 C CA . ALA A 1 123 ? -1.812 -20.306 52.098 1.00 42.44 123 ALA A CA 1
ATOM 1005 C C . ALA A 1 123 ? -1.630 -21.805 52.389 1.00 42.44 123 ALA A C 1
ATOM 1007 O O . ALA A 1 123 ? -2.404 -22.634 51.908 1.00 42.44 123 ALA A O 1
ATOM 1008 N N . ILE A 1 124 ? -0.595 -22.165 53.151 1.00 47.62 124 ILE A N 1
ATOM 1009 C CA . ILE A 1 124 ? -0.499 -23.495 53.749 1.00 47.62 124 ILE A CA 1
ATOM 1010 C C . ILE A 1 124 ? -1.294 -23.431 55.050 1.00 47.62 124 ILE A C 1
ATOM 1012 O O . ILE A 1 124 ? -0.798 -23.003 56.089 1.00 47.62 124 ILE A O 1
ATOM 1016 N N . HIS A 1 125 ? -2.554 -23.853 54.981 1.00 45.72 125 HIS A N 1
ATOM 1017 C CA . HIS A 1 125 ? -3.201 -24.418 56.153 1.00 45.72 125 HIS A CA 1
ATOM 1018 C C . HIS A 1 125 ? -2.488 -25.731 56.482 1.00 45.72 125 HIS A C 1
ATOM 1020 O O . HIS A 1 125 ? -2.531 -26.668 55.688 1.00 45.72 125 HIS A O 1
ATOM 1026 N N . SER A 1 126 ? -1.871 -25.814 57.658 1.00 37.22 126 SER A N 1
ATOM 1027 C CA . SER A 1 126 ? -1.658 -27.099 58.316 1.00 37.22 126 SER A CA 1
ATOM 1028 C C . SER A 1 126 ? -2.215 -27.014 59.726 1.00 37.22 126 SER A C 1
ATOM 1030 O O . SER A 1 126 ? -1.626 -26.452 60.642 1.00 37.22 126 SER A O 1
ATOM 1032 N N . SER A 1 127 ? -3.419 -27.547 59.833 1.00 37.81 127 SER A N 1
ATOM 1033 C CA . SER A 1 127 ? -4.090 -27.993 61.040 1.00 37.81 127 SER A CA 1
ATOM 1034 C C . SER A 1 127 ? -3.245 -28.965 61.873 1.00 37.81 127 SER A C 1
ATOM 1036 O O . SER A 1 127 ? -2.625 -29.858 61.308 1.00 37.81 127 SER A O 1
ATOM 1038 N N . LYS A 1 128 ? -3.394 -28.835 63.199 1.00 37.88 128 LYS A N 1
ATOM 1039 C CA . LYS A 1 128 ? -3.337 -29.874 64.247 1.00 37.88 128 LYS A CA 1
ATOM 1040 C C . LYS A 1 128 ? -2.063 -30.724 64.368 1.00 37.88 128 LYS A C 1
ATOM 1042 O O . LYS A 1 128 ? -1.806 -31.605 63.553 1.00 37.88 128 LYS A O 1
ATOM 1047 N N . SER A 1 129 ? -1.419 -30.614 65.525 1.00 35.56 129 SER A N 1
ATOM 1048 C CA . SER A 1 129 ? -1.279 -31.711 66.500 1.00 35.56 129 SER A CA 1
ATOM 1049 C C . SER A 1 129 ? -1.138 -31.109 67.890 1.00 35.56 129 SER A C 1
ATOM 1051 O O . SER A 1 129 ? -0.459 -30.064 67.981 1.00 35.56 129 SER A O 1
#

Secondary structure (DSSP, 8-state):
---HHHHHHHHHHHHHHHHHHHHHHHHHHHHHHHHHHHHHHHHHHHHHHHHHHHHHHH-STTTSS--GGG-SS-----PPPPSSPSSSPTT-----PPPPPPS--PPP--------S------------

Sequence (129 aa):
MVNMSDLLASLLKLCESFKIEIEQLKAEIKRLEIENENFRSENKALRIENAELKERLGLNSQNSSIPSSKELYKLKKKKKKSDRKIGAQIGHEGKYRPKMEADEVVKIEFLRVRRRNCDIERAIHSSKS

Radius of gyration: 41.04 Å; chains: 1; bounding box: 68×50×118 Å

Foldseek 3Di:
DPDPVVVVVVVVVVVVVVVVVVVVVVVVVVVVVVVVVVVVVVVVVVVVVVVVVVVLVCPAVVNDVPPNVPNPDDDPPPDDDDPDDPDDDDPDDDDDDPDDDDPDDDDDDDDPDPDPDDDDDDDDDDDDD

InterPro domains:
  IPR045618 Domain of unknown function DUF6444 [PF20042] (20-97)

Organism: NCBI:txid3113640

pLDDT: mean 78.92, std 18.21, range [35.56, 98.5]